Protein AF-A0A561TKL3-F1 (afdb_monomer_lite)

pLDDT: mean 75.87, std 16.81, range [38.56, 94.56]

Foldseek 3Di:
DDDDDDDDPPPPPPDPPPPPDPPPVDPDVDPPPPDPPDPVPDPPDDDDQLNVLLVLVQVLCVVLVNHDDPVCVVVSSVQSPDDPVSSVVVSVVSVVVD

Organism: N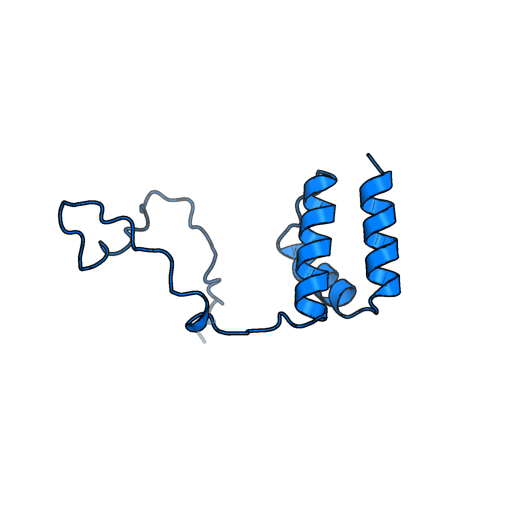CBI:txid68182

Structure (mmCIF, N/CA/C/O backbone):
data_AF-A0A561TKL3-F1
#
_entry.id   AF-A0A561TKL3-F1
#
loop_
_atom_site.group_PDB
_atom_site.id
_atom_site.type_symbol
_atom_site.label_atom_id
_atom_site.label_alt_id
_atom_site.label_comp_id
_atom_site.label_asym_id
_atom_site.label_entity_id
_atom_site.label_seq_id
_atom_site.pdbx_PDB_ins_code
_atom_site.Cartn_x
_atom_site.Cartn_y
_atom_site.Cartn_z
_atom_site.occupancy
_atom_site.B_iso_or_equiv
_atom_site.auth_seq_id
_atom_site.auth_comp_id
_atom_site.auth_asym_id
_atom_site.auth_atom_id
_atom_site.pdbx_PDB_model_num
ATOM 1 N N . MET A 1 1 ? -12.122 33.186 -21.091 1.00 38.56 1 MET A N 1
ATOM 2 C CA . MET A 1 1 ? -11.228 32.392 -20.224 1.00 38.56 1 MET A CA 1
ATOM 3 C C . MET A 1 1 ? -11.884 31.040 -20.015 1.00 38.56 1 MET A C 1
ATOM 5 O O . MET A 1 1 ? -12.749 30.917 -19.163 1.00 38.56 1 MET A O 1
ATOM 9 N N . THR A 1 2 ? -11.587 30.067 -20.872 1.00 43.47 2 THR A N 1
ATOM 10 C CA . THR A 1 2 ? -12.106 28.699 -20.741 1.00 43.47 2 THR A CA 1
ATOM 11 C C . THR A 1 2 ? -11.178 27.925 -19.817 1.00 43.47 2 THR A C 1
ATOM 13 O O . THR A 1 2 ? -9.997 27.775 -20.121 1.00 43.47 2 THR A O 1
ATOM 16 N N . ALA A 1 3 ? -11.700 27.512 -18.664 1.00 50.03 3 ALA A N 1
ATOM 17 C CA . ALA A 1 3 ? -10.987 26.691 -17.700 1.00 50.03 3 ALA A CA 1
ATOM 18 C C . ALA A 1 3 ? -10.775 25.293 -18.293 1.00 50.03 3 ALA A C 1
ATOM 20 O O . ALA A 1 3 ? -11.738 24.605 -18.625 1.00 50.03 3 ALA A O 1
ATOM 21 N N . THR A 1 4 ? -9.519 24.888 -18.457 1.00 53.34 4 THR A N 1
ATOM 22 C CA . THR A 1 4 ? -9.171 23.521 -18.840 1.00 53.34 4 THR A CA 1
ATOM 23 C C . THR A 1 4 ? -9.437 22.628 -17.631 1.00 53.34 4 THR A C 1
ATOM 25 O O . THR A 1 4 ? -8.714 22.701 -16.638 1.00 53.34 4 THR A O 1
ATOM 28 N N . ALA A 1 5 ? -10.511 21.841 -17.673 1.00 61.66 5 ALA A N 1
ATOM 29 C CA . ALA A 1 5 ? -10.778 20.839 -16.650 1.00 61.66 5 ALA A CA 1
ATOM 30 C C . ALA A 1 5 ? -9.686 19.757 -16.710 1.00 61.66 5 ALA A C 1
ATOM 32 O O . ALA A 1 5 ? -9.331 19.287 -17.792 1.00 61.66 5 ALA A O 1
ATOM 33 N N . PHE A 1 6 ? -9.128 19.403 -15.552 1.00 56.19 6 PHE A N 1
ATOM 34 C CA . PHE A 1 6 ? -8.183 18.298 -15.413 1.00 56.19 6 PHE A CA 1
ATOM 35 C C . PHE A 1 6 ? -8.917 16.987 -15.717 1.00 56.19 6 PHE A C 1
ATOM 37 O O . PHE A 1 6 ? -9.864 16.636 -15.017 1.00 56.19 6 PHE A O 1
ATOM 44 N N . VAL A 1 7 ? -8.510 16.305 -16.787 1.00 57.94 7 VAL A N 1
ATOM 45 C CA . VAL A 1 7 ? -9.033 14.989 -17.171 1.00 57.94 7 VAL A CA 1
ATOM 46 C C . VAL A 1 7 ? -8.224 13.936 -16.422 1.00 57.94 7 VAL A C 1
ATOM 48 O O . VAL A 1 7 ? -7.015 13.832 -16.628 1.00 57.94 7 VAL A O 1
ATOM 51 N N . ASP A 1 8 ? -8.879 13.179 -15.544 1.00 60.59 8 ASP A N 1
ATOM 52 C CA . ASP A 1 8 ? -8.277 12.021 -14.885 1.00 60.59 8 ASP A CA 1
ATOM 53 C C . ASP A 1 8 ? -8.124 10.877 -15.910 1.00 60.59 8 ASP A C 1
ATOM 55 O O . ASP A 1 8 ? -9.132 10.394 -16.429 1.00 60.59 8 ASP A O 1
ATOM 59 N N . PRO A 1 9 ? -6.896 10.419 -16.220 1.00 60.81 9 PRO A N 1
ATOM 60 C CA . PRO A 1 9 ? -6.668 9.349 -17.190 1.00 60.81 9 PRO A CA 1
ATOM 61 C C . PRO A 1 9 ? -7.190 7.971 -16.743 1.00 60.81 9 PRO A C 1
ATOM 63 O O . PRO A 1 9 ? -7.143 7.033 -17.538 1.00 60.81 9 PRO A O 1
ATOM 66 N N . TYR A 1 10 ? -7.667 7.832 -15.501 1.00 55.16 10 TYR A N 1
ATOM 67 C CA . TYR A 1 10 ? -8.230 6.596 -14.951 1.00 55.16 10 TYR A CA 1
ATOM 68 C C . TYR A 1 10 ? -9.720 6.698 -14.598 1.00 55.16 10 TYR A C 1
ATOM 70 O O . TYR A 1 10 ? -10.260 5.763 -14.003 1.00 55.16 10 TYR A O 1
ATOM 78 N N . ALA A 1 11 ? -10.400 7.788 -14.972 1.00 57.97 11 ALA A N 1
ATOM 79 C CA . ALA A 1 11 ? -11.852 7.852 -14.876 1.00 57.97 11 ALA A CA 1
ATOM 80 C C . ALA A 1 11 ? -12.468 6.795 -15.810 1.00 57.97 11 ALA A C 1
ATOM 82 O O . ALA A 1 11 ? -12.377 6.885 -17.034 1.00 57.97 11 ALA A O 1
ATOM 83 N N . VAL A 1 12 ? -13.058 5.751 -15.226 1.00 54.88 12 VAL A N 1
ATOM 84 C CA . VAL A 1 12 ? -13.853 4.769 -15.968 1.00 54.88 12 VAL A CA 1
ATOM 85 C C . VAL A 1 12 ? -15.231 5.388 -16.159 1.00 54.88 12 VAL A C 1
ATOM 87 O O . VAL A 1 12 ? -16.043 5.389 -15.237 1.00 54.88 12 VAL A O 1
ATOM 90 N N . GLU A 1 13 ? -15.470 5.966 -17.333 1.00 55.16 13 GLU A N 1
ATOM 91 C CA . GLU A 1 13 ? -16.785 6.481 -17.713 1.00 55.16 13 GLU A CA 1
ATOM 92 C C . GLU A 1 13 ? -17.786 5.310 -17.735 1.00 55.16 13 GLU A C 1
ATOM 94 O O . GLU A 1 13 ? -17.697 4.403 -18.568 1.00 55.16 13 GLU A O 1
ATOM 99 N N . ASP A 1 14 ? -18.721 5.298 -16.782 1.00 57.72 14 ASP A N 1
ATOM 100 C CA . ASP A 1 14 ? -19.821 4.334 -16.730 1.00 57.72 14 ASP A CA 1
ATOM 101 C C . ASP A 1 14 ? -20.836 4.681 -17.825 1.00 57.72 14 ASP A C 1
ATOM 103 O O . ASP A 1 14 ? -21.768 5.461 -17.629 1.00 57.72 14 ASP A O 1
ATOM 107 N N . GLY A 1 15 ? -20.598 4.180 -19.037 1.00 49.06 15 GLY A N 1
ATOM 108 C CA . GLY A 1 15 ? -21.429 4.551 -20.174 1.00 49.06 15 GLY A CA 1
ATOM 109 C C . GLY A 1 15 ? -21.060 3.868 -21.478 1.00 49.06 15 GLY A C 1
ATOM 110 O O . GLY A 1 15 ? -20.606 4.529 -22.397 1.00 49.06 15 GLY A O 1
ATOM 111 N N . THR A 1 16 ? -21.315 2.560 -21.579 1.00 48.56 16 THR A N 1
ATOM 112 C CA . THR A 1 16 ? -21.601 1.812 -22.831 1.00 48.56 16 THR A CA 1
ATOM 113 C C . THR A 1 16 ? -20.674 1.967 -24.044 1.00 48.56 16 THR A C 1
ATOM 115 O O . THR A 1 16 ? -21.001 1.450 -25.108 1.00 48.56 16 THR A O 1
ATOM 118 N N . ASP A 1 17 ? -19.509 2.582 -23.912 1.00 49.16 17 ASP A N 1
ATOM 119 C CA . ASP A 1 17 ? -18.426 2.443 -24.870 1.00 49.16 17 ASP A CA 1
ATOM 120 C C . ASP A 1 17 ? -17.492 1.392 -24.289 1.00 49.16 17 ASP A C 1
ATOM 122 O O . ASP A 1 17 ? -16.684 1.650 -23.396 1.00 49.16 17 ASP A O 1
ATOM 126 N N . SER A 1 18 ? -17.659 0.146 -24.743 1.00 49.56 18 SER A N 1
ATOM 127 C CA . SER A 1 18 ? -16.608 -0.851 -24.579 1.00 49.56 18 SER A CA 1
ATOM 128 C C . SER A 1 18 ? -15.337 -0.207 -25.102 1.00 49.56 18 SER A C 1
ATOM 130 O O . SER A 1 18 ? -15.210 -0.050 -26.314 1.00 49.56 18 SER A O 1
ATOM 132 N N . VAL A 1 19 ? -14.425 0.179 -24.204 1.00 54.66 19 VAL A N 1
ATOM 133 C CA . VAL A 1 19 ? -13.073 0.592 -24.570 1.00 54.66 19 VAL A CA 1
ATOM 134 C C . VAL A 1 19 ? -12.564 -0.520 -25.474 1.00 54.66 19 VAL A C 1
ATOM 136 O O . VAL A 1 19 ? -12.318 -1.645 -25.046 1.00 54.66 19 VAL A O 1
ATOM 139 N N . ARG A 1 20 ? -12.565 -0.265 -26.780 1.00 53.97 20 ARG A N 1
ATOM 140 C CA . ARG A 1 20 ? -12.157 -1.250 -27.763 1.00 53.97 20 ARG A CA 1
ATOM 141 C C . ARG A 1 20 ? -10.656 -1.137 -27.783 1.00 53.97 20 ARG A C 1
ATOM 143 O O . ARG A 1 20 ? -10.113 -0.323 -28.526 1.00 53.97 20 ARG A O 1
ATOM 150 N N . TRP A 1 21 ? -9.998 -1.919 -26.925 1.00 51.66 21 TRP A N 1
ATOM 151 C CA . TRP A 1 21 ? -8.563 -2.140 -27.052 1.00 51.66 21 TRP A CA 1
ATOM 152 C C . TRP A 1 21 ? -8.290 -2.413 -28.533 1.00 51.66 21 TRP A C 1
ATOM 154 O O . TRP A 1 21 ? -8.980 -3.266 -29.115 1.00 51.66 21 TRP A O 1
ATOM 164 N N . PRO A 1 22 ? -7.374 -1.664 -29.176 1.00 58.00 22 PRO A N 1
ATOM 165 C CA . PRO A 1 22 ? -7.007 -1.971 -30.543 1.00 58.00 22 PRO A CA 1
ATOM 166 C C . PRO A 1 22 ? -6.630 -3.454 -30.571 1.00 58.00 22 PRO A C 1
ATOM 168 O O . PRO A 1 22 ? -5.946 -3.921 -29.652 1.00 58.00 22 PRO A O 1
ATOM 171 N N . PRO A 1 23 ? -7.151 -4.232 -31.537 1.00 55.31 23 PRO A N 1
ATOM 172 C CA . PRO A 1 23 ? -6.780 -5.632 -31.636 1.00 55.31 23 PRO A CA 1
ATOM 173 C C . PRO A 1 23 ? -5.258 -5.672 -31.681 1.00 55.31 23 PRO A C 1
ATOM 175 O O . PRO A 1 23 ? -4.673 -4.960 -32.492 1.00 55.31 23 PRO A O 1
ATOM 178 N N . ALA A 1 24 ? -4.630 -6.433 -30.780 1.00 58.31 24 ALA A N 1
ATOM 179 C CA . ALA A 1 24 ? -3.183 -6.586 -30.780 1.00 58.31 24 ALA A CA 1
ATOM 180 C C . ALA A 1 24 ? -2.762 -6.969 -32.206 1.00 58.31 24 ALA A C 1
ATOM 182 O O . ALA A 1 24 ? -3.140 -8.034 -32.707 1.00 58.31 24 ALA A O 1
ATOM 183 N N . GLU A 1 25 ? -2.088 -6.050 -32.895 1.00 52.00 25 GLU A N 1
ATOM 184 C CA . GLU A 1 25 ? -1.666 -6.221 -34.279 1.00 52.00 25 GLU A CA 1
ATOM 185 C C . GLU A 1 25 ? -0.695 -7.402 -34.303 1.00 52.00 25 GLU A C 1
ATOM 187 O O . GLU A 1 25 ? 0.447 -7.301 -33.863 1.00 52.00 25 GLU A O 1
ATOM 192 N N . GLY A 1 26 ? -1.198 -8.570 -34.713 1.00 54.41 26 GLY A N 1
ATOM 193 C CA . GLY A 1 26 ? -0.466 -9.831 -34.595 1.00 54.41 26 GLY A CA 1
ATOM 194 C C . GLY A 1 26 ? -1.254 -11.026 -34.060 1.00 54.41 26 GLY A C 1
ATOM 195 O O . GLY A 1 26 ? -0.644 -12.082 -33.903 1.00 54.41 26 GLY A O 1
ATOM 196 N N . ARG A 1 27 ? -2.573 -10.921 -33.819 1.00 50.25 27 ARG A N 1
ATOM 197 C CA . ARG A 1 27 ? -3.429 -12.088 -33.527 1.00 50.25 27 ARG A CA 1
ATOM 198 C C . ARG A 1 27 ? -3.509 -13.029 -34.741 1.00 50.25 27 ARG A C 1
ATOM 200 O O . ARG A 1 27 ? -4.452 -12.987 -35.524 1.00 50.25 27 ARG A O 1
ATOM 207 N N . ARG A 1 28 ? -2.471 -13.847 -34.912 1.00 56.00 28 ARG A N 1
ATOM 208 C CA . ARG A 1 28 ? -2.522 -15.101 -35.667 1.00 56.00 28 ARG A CA 1
ATOM 209 C C . ARG A 1 28 ? -3.420 -16.053 -34.876 1.00 56.00 28 ARG A C 1
ATOM 211 O O . ARG A 1 28 ? -3.426 -15.995 -33.652 1.00 56.00 28 ARG A O 1
ATOM 218 N N . GLU A 1 29 ? -4.209 -16.866 -35.568 1.00 55.47 29 GLU A N 1
ATOM 219 C CA . GLU A 1 29 ? -5.234 -17.740 -34.967 1.00 55.47 29 GLU A CA 1
ATOM 220 C C . GLU A 1 29 ? -4.671 -18.885 -34.113 1.00 55.47 29 GLU A C 1
ATOM 222 O O . GLU A 1 29 ? -5.426 -19.654 -33.524 1.00 55.47 29 GLU A O 1
ATOM 227 N N . ASP A 1 30 ? -3.352 -18.962 -33.987 1.00 58.38 30 ASP A N 1
ATOM 228 C CA . ASP A 1 30 ? -2.707 -19.809 -33.010 1.00 58.38 30 ASP A CA 1
ATOM 229 C C . ASP A 1 30 ? -2.453 -18.947 -31.767 1.00 58.38 30 ASP A C 1
ATOM 231 O O . ASP A 1 30 ? -1.652 -18.007 -31.800 1.00 58.38 30 ASP A O 1
ATOM 235 N N . ASP A 1 31 ? -3.145 -19.254 -30.669 1.00 60.84 31 ASP A N 1
ATOM 236 C CA . ASP A 1 31 ? -2.819 -18.756 -29.332 1.00 60.84 31 ASP A CA 1
ATOM 237 C C . ASP A 1 31 ? -1.415 -19.266 -28.956 1.00 60.84 31 ASP A C 1
ATOM 239 O O . ASP A 1 31 ? -1.239 -20.226 -28.203 1.00 60.84 31 ASP A O 1
ATOM 243 N N . TYR A 1 32 ? -0.378 -18.655 -29.530 1.00 61.09 32 TYR A N 1
ATOM 244 C CA . TYR A 1 32 ? 0.997 -18.885 -29.135 1.00 61.09 32 TYR A CA 1
ATOM 245 C C . TYR A 1 32 ? 1.125 -18.339 -27.720 1.00 61.09 32 TYR A C 1
ATOM 247 O O . TYR A 1 32 ? 1.280 -17.135 -27.511 1.00 61.09 32 TYR A O 1
ATOM 255 N N . LEU A 1 33 ? 1.055 -19.237 -26.739 1.00 68.94 33 LEU A N 1
ATOM 256 C CA . LEU A 1 33 ? 1.588 -18.984 -25.412 1.00 68.94 33 LEU A CA 1
ATOM 257 C C . LEU A 1 33 ? 3.028 -18.510 -25.615 1.00 68.94 33 LEU A C 1
ATOM 259 O O . LEU A 1 33 ? 3.909 -19.310 -25.937 1.00 68.94 33 LEU A O 1
ATOM 263 N N . LEU A 1 34 ? 3.248 -17.196 -25.516 1.00 71.31 34 LEU A N 1
ATOM 264 C CA . LEU A 1 34 ? 4.582 -16.622 -25.593 1.00 71.31 34 LEU A CA 1
ATOM 265 C C . LEU A 1 34 ? 5.437 -17.369 -24.575 1.00 71.31 34 LEU A C 1
ATOM 267 O O . LEU A 1 34 ? 5.075 -17.457 -23.397 1.00 71.31 34 LEU A O 1
ATOM 271 N N . ALA A 1 35 ? 6.544 -17.946 -25.043 1.00 74.94 35 ALA A N 1
ATOM 272 C CA . ALA A 1 35 ? 7.496 -18.569 -24.144 1.00 74.94 35 ALA A CA 1
ATOM 273 C C . ALA A 1 35 ? 7.875 -17.530 -23.073 1.00 74.94 35 ALA A C 1
ATOM 275 O O . ALA A 1 35 ? 8.120 -16.370 -23.430 1.00 74.94 35 ALA A O 1
ATOM 276 N N . PRO A 1 36 ? 7.889 -17.897 -21.776 1.00 72.62 36 PRO A N 1
ATOM 277 C CA . PRO A 1 36 ? 8.261 -16.965 -20.726 1.00 72.62 36 PRO A CA 1
ATOM 278 C C . PRO A 1 36 ? 9.596 -16.295 -21.078 1.00 72.62 36 PRO A C 1
ATOM 280 O O . PRO A 1 36 ? 10.517 -16.997 -21.505 1.00 72.62 36 PRO A O 1
ATOM 283 N N . PRO A 1 37 ? 9.723 -14.967 -20.913 1.00 77.00 37 PRO A N 1
ATOM 284 C CA . PRO A 1 37 ? 10.947 -14.261 -21.260 1.00 77.00 37 PRO A CA 1
ATOM 285 C C . PRO A 1 37 ? 12.124 -14.872 -20.501 1.00 77.00 37 PRO A C 1
ATOM 287 O O . PRO A 1 37 ? 12.011 -15.192 -19.305 1.00 77.00 37 PRO A O 1
ATOM 290 N N . HIS A 1 38 ? 13.233 -15.054 -21.219 1.00 79.62 38 HIS A N 1
ATOM 291 C CA . HIS A 1 38 ? 14.438 -15.675 -20.693 1.00 79.62 38 HIS A CA 1
ATOM 292 C C . HIS A 1 38 ? 14.865 -14.952 -19.403 1.00 79.62 38 HIS A C 1
ATOM 294 O O . HIS A 1 38 ? 14.880 -13.720 -19.366 1.00 79.62 38 HIS A O 1
ATOM 300 N N . PRO A 1 39 ? 15.181 -15.675 -18.313 1.00 77.00 39 PRO A N 1
ATOM 301 C CA . PRO A 1 39 ? 15.420 -15.054 -17.014 1.00 77.00 39 PRO A CA 1
ATOM 302 C C . PRO A 1 39 ? 16.594 -14.070 -17.023 1.00 77.00 39 PRO A C 1
ATOM 304 O O . PRO A 1 39 ? 16.549 -13.112 -16.262 1.00 77.00 39 PRO A O 1
ATOM 307 N N . ALA A 1 40 ? 17.597 -14.261 -17.891 1.00 79.12 40 ALA A N 1
ATOM 308 C CA . ALA A 1 40 ? 18.715 -13.321 -18.026 1.00 79.12 40 ALA A CA 1
ATOM 309 C C . ALA A 1 40 ? 18.359 -12.039 -18.801 1.00 79.12 40 ALA A C 1
ATOM 311 O O . ALA A 1 40 ? 19.088 -11.060 -18.703 1.00 79.12 40 ALA A O 1
ATOM 312 N N . ASP A 1 41 ? 17.239 -12.034 -19.530 1.00 79.75 41 ASP A N 1
ATOM 313 C CA . ASP A 1 41 ? 16.745 -10.854 -20.252 1.00 79.75 41 ASP A CA 1
ATOM 314 C C . ASP A 1 41 ? 15.796 -10.023 -19.373 1.00 79.75 41 ASP A C 1
ATOM 316 O O . ASP A 1 41 ? 15.314 -8.963 -19.777 1.00 79.75 41 ASP A O 1
ATOM 320 N N . ARG A 1 42 ? 15.497 -10.501 -18.156 1.00 76.81 42 ARG A N 1
ATOM 321 C CA . ARG A 1 42 ? 14.718 -9.738 -17.183 1.00 76.81 42 ARG A CA 1
ATOM 322 C C . ARG A 1 42 ? 15.578 -8.598 -16.672 1.00 76.81 42 ARG A C 1
ATOM 324 O O . ARG A 1 42 ? 16.683 -8.814 -16.182 1.00 76.81 42 ARG A O 1
ATOM 331 N N . LEU A 1 43 ? 15.036 -7.388 -16.750 1.00 75.75 43 LEU A N 1
ATOM 332 C CA . LEU A 1 43 ? 15.626 -6.239 -16.084 1.00 75.75 43 LEU A CA 1
ATOM 333 C C . LEU A 1 43 ? 15.732 -6.553 -14.590 1.00 75.75 43 LEU A C 1
ATOM 335 O O . LEU A 1 43 ? 14.725 -6.851 -13.945 1.00 75.75 43 LEU A O 1
ATOM 339 N N . ASP A 1 44 ? 16.946 -6.466 -14.050 1.00 67.19 44 ASP A N 1
ATOM 340 C CA . ASP A 1 44 ? 17.196 -6.521 -12.609 1.00 67.19 44 ASP A CA 1
ATOM 341 C C . ASP A 1 44 ? 16.789 -5.180 -11.979 1.00 67.19 44 ASP A C 1
ATOM 343 O O . ASP A 1 44 ? 17.598 -4.390 -11.493 1.00 67.19 44 ASP A O 1
ATOM 347 N N . SER A 1 45 ? 15.505 -4.842 -12.109 1.00 65.19 45 SER A N 1
ATOM 348 C CA . SER A 1 45 ? 14.936 -3.642 -11.518 1.00 65.19 45 SER A CA 1
ATOM 349 C C . SER A 1 45 ? 14.603 -3.949 -10.065 1.00 65.19 45 SER A C 1
ATOM 351 O O . SER A 1 45 ? 13.538 -4.495 -9.754 1.00 65.19 45 SER A O 1
ATOM 353 N N . ALA A 1 46 ? 15.521 -3.598 -9.169 1.00 77.50 46 ALA A N 1
ATOM 354 C CA . ALA A 1 46 ? 15.228 -3.568 -7.748 1.00 77.50 46 ALA A CA 1
ATOM 355 C C . ALA A 1 46 ? 14.093 -2.564 -7.496 1.00 77.50 46 ALA A C 1
ATOM 357 O O . ALA A 1 46 ? 14.196 -1.388 -7.840 1.00 77.50 46 ALA A O 1
ATOM 358 N N . ILE A 1 47 ? 12.993 -3.042 -6.912 1.00 85.69 47 ILE A N 1
ATOM 359 C CA . ILE A 1 47 ? 11.901 -2.180 -6.451 1.00 85.69 47 ILE A CA 1
ATOM 360 C C . ILE A 1 47 ? 12.464 -1.266 -5.361 1.00 85.69 47 ILE A C 1
ATOM 362 O O . ILE A 1 47 ? 13.102 -1.763 -4.426 1.00 85.69 47 ILE A O 1
ATOM 366 N N . ASP A 1 48 ? 12.209 0.040 -5.463 1.00 88.62 48 ASP A N 1
ATOM 367 C CA . ASP A 1 48 ? 12.623 0.990 -4.434 1.00 88.62 48 ASP A CA 1
ATOM 368 C C . ASP A 1 48 ? 12.078 0.544 -3.060 1.00 88.62 48 ASP A C 1
ATOM 370 O O . ASP A 1 48 ? 10.926 0.103 -2.965 1.00 88.62 48 ASP A O 1
ATOM 374 N N . PRO A 1 49 ? 12.861 0.623 -1.968 1.00 88.56 49 PRO A N 1
ATOM 375 C CA . PRO A 1 49 ? 12.390 0.227 -0.644 1.00 88.56 49 PRO A CA 1
ATOM 376 C C . PRO A 1 49 ? 11.071 0.891 -0.222 1.00 88.56 49 PRO A C 1
ATOM 378 O O . PRO A 1 49 ? 10.285 0.272 0.496 1.00 88.56 49 PRO A O 1
ATOM 381 N N . ARG A 1 50 ? 10.811 2.127 -0.660 1.00 90.00 50 ARG A N 1
ATOM 382 C CA . ARG A 1 50 ? 9.542 2.830 -0.447 1.00 90.00 50 ARG A CA 1
ATOM 383 C C . ARG A 1 50 ? 8.410 2.183 -1.235 1.00 90.00 50 ARG A C 1
ATOM 385 O O . ARG A 1 50 ? 7.363 1.889 -0.662 1.00 90.00 50 ARG A O 1
ATOM 392 N N . ASP A 1 51 ? 8.630 1.902 -2.517 1.00 90.94 51 ASP A N 1
ATOM 393 C CA . ASP A 1 51 ? 7.636 1.250 -3.372 1.00 90.94 51 ASP A CA 1
ATOM 394 C C . ASP A 1 51 ? 7.291 -0.148 -2.861 1.00 90.94 51 ASP A C 1
ATOM 396 O O . ASP A 1 51 ? 6.122 -0.539 -2.841 1.00 90.94 51 ASP A O 1
ATOM 400 N N . ARG A 1 52 ? 8.289 -0.880 -2.355 1.00 91.12 52 ARG A N 1
ATOM 401 C CA . ARG A 1 52 ? 8.080 -2.167 -1.688 1.00 91.12 52 ARG A CA 1
ATOM 402 C C . ARG A 1 52 ? 7.156 -2.019 -0.477 1.00 91.12 52 ARG A C 1
ATOM 404 O O . ARG A 1 52 ? 6.172 -2.747 -0.385 1.00 91.12 52 ARG A O 1
ATOM 411 N N . ARG A 1 53 ? 7.427 -1.056 0.412 1.00 93.38 53 ARG A N 1
ATOM 412 C CA . ARG A 1 53 ? 6.586 -0.790 1.597 1.00 93.38 53 ARG A CA 1
ATOM 413 C C . ARG A 1 53 ? 5.168 -0.390 1.208 1.00 93.38 53 ARG A C 1
ATOM 415 O O . ARG A 1 53 ? 4.216 -0.858 1.826 1.00 93.38 53 ARG A O 1
ATOM 422 N N . ARG A 1 54 ? 5.016 0.431 0.165 1.00 93.81 54 ARG A N 1
ATOM 423 C CA . ARG A 1 54 ? 3.708 0.827 -0.371 1.00 93.81 54 ARG A CA 1
ATOM 424 C C . ARG A 1 54 ? 2.902 -0.401 -0.800 1.00 93.81 54 ARG A C 1
ATOM 426 O O . ARG A 1 54 ? 1.743 -0.531 -0.416 1.00 93.81 54 ARG A O 1
ATOM 433 N N . LEU A 1 55 ? 3.516 -1.315 -1.555 1.00 93.00 55 LEU A N 1
ATOM 434 C CA . LEU A 1 55 ? 2.874 -2.556 -2.002 1.00 93.00 55 LEU A CA 1
ATOM 435 C C . LEU A 1 55 ? 2.472 -3.456 -0.827 1.00 93.00 55 LEU A C 1
ATOM 437 O O . LEU A 1 55 ? 1.351 -3.959 -0.798 1.00 93.00 55 LEU A O 1
ATOM 441 N N . GLU A 1 56 ? 3.358 -3.630 0.152 1.00 93.00 56 GLU A N 1
ATOM 442 C CA . GLU A 1 56 ? 3.076 -4.439 1.342 1.00 93.00 56 GLU A CA 1
ATOM 443 C C . GLU A 1 56 ? 1.931 -3.854 2.178 1.00 93.00 56 GLU A C 1
ATOM 445 O O . GLU A 1 56 ? 1.054 -4.593 2.622 1.00 93.00 56 GLU A O 1
ATOM 450 N N . LEU A 1 57 ? 1.886 -2.528 2.347 1.00 92.31 57 LEU A N 1
ATOM 451 C CA . LEU A 1 57 ? 0.804 -1.852 3.062 1.00 92.31 57 LEU A CA 1
ATOM 452 C C . LEU A 1 57 ? -0.543 -2.024 2.345 1.00 92.31 57 LEU A C 1
ATOM 454 O O . LEU A 1 57 ? -1.535 -2.364 2.987 1.00 92.31 57 LEU A O 1
ATOM 458 N N . HIS A 1 58 ? -0.578 -1.857 1.018 1.00 92.62 58 HIS A N 1
ATOM 459 C CA . HIS A 1 58 ? -1.777 -2.122 0.212 1.00 92.62 58 HIS A CA 1
ATOM 460 C C . HIS A 1 58 ? -2.268 -3.568 0.373 1.00 92.62 58 HIS A C 1
ATOM 462 O O . HIS A 1 58 ? -3.470 -3.803 0.524 1.00 92.62 58 HIS A O 1
ATOM 468 N N . ALA A 1 59 ? -1.346 -4.534 0.357 1.00 92.25 59 ALA A N 1
ATOM 469 C CA . ALA A 1 59 ? -1.670 -5.944 0.534 1.00 92.25 59 ALA A CA 1
ATOM 470 C C . ALA A 1 59 ? -2.224 -6.227 1.939 1.00 92.25 59 ALA A C 1
ATOM 472 O O . ALA A 1 59 ? -3.248 -6.896 2.061 1.00 92.25 59 ALA A O 1
ATOM 473 N N . ALA A 1 60 ? -1.600 -5.679 2.986 1.00 91.56 60 ALA A N 1
ATOM 474 C CA . ALA A 1 60 ? -2.043 -5.846 4.369 1.00 91.56 60 ALA A CA 1
ATOM 475 C C . ALA A 1 60 ? -3.439 -5.248 4.607 1.00 91.56 60 ALA A C 1
ATOM 477 O O . ALA A 1 60 ? -4.288 -5.901 5.205 1.00 91.56 60 ALA A O 1
ATOM 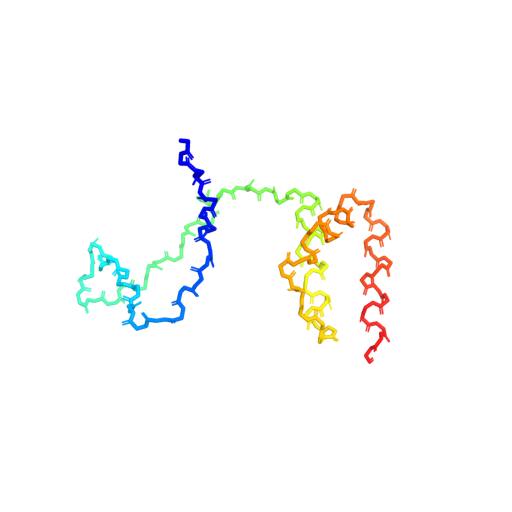478 N N . LEU A 1 61 ? -3.704 -4.045 4.087 1.00 90.69 61 LEU A N 1
ATOM 479 C CA . LEU A 1 61 ? -5.018 -3.397 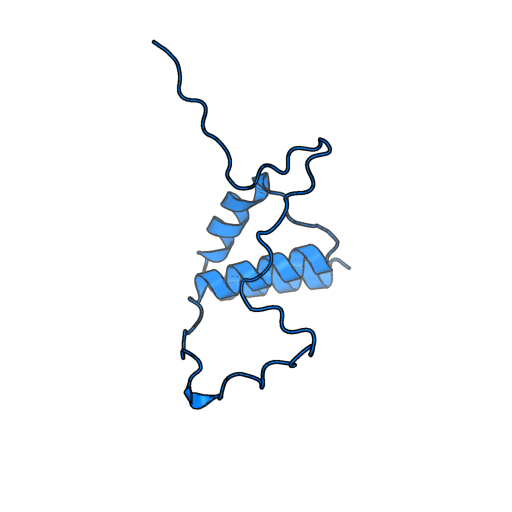4.163 1.00 90.69 61 LEU A CA 1
ATOM 480 C C . LEU A 1 61 ? -6.101 -4.214 3.446 1.00 90.69 61 LEU A C 1
ATOM 482 O O . LEU A 1 61 ? -7.171 -4.461 4.000 1.00 90.69 61 LEU A O 1
ATOM 486 N N . THR A 1 62 ? -5.796 -4.706 2.243 1.00 90.00 62 THR A N 1
ATOM 487 C CA . THR A 1 62 ? -6.723 -5.545 1.469 1.00 90.00 62 THR A CA 1
ATOM 488 C C . THR A 1 62 ? -7.007 -6.868 2.181 1.00 90.00 62 THR A C 1
ATOM 490 O O . THR A 1 62 ? -8.161 -7.280 2.267 1.00 90.00 62 THR A O 1
ATOM 493 N N . ALA A 1 63 ? -5.978 -7.515 2.740 1.00 90.31 63 ALA A N 1
ATOM 494 C CA . ALA A 1 63 ? -6.130 -8.738 3.524 1.00 90.31 63 ALA A CA 1
ATOM 495 C C . ALA A 1 63 ? -6.960 -8.508 4.796 1.00 90.31 63 ALA A C 1
ATOM 497 O O . ALA A 1 63 ? -7.761 -9.366 5.149 1.00 90.31 63 ALA A O 1
ATOM 498 N N . ALA A 1 64 ? -6.826 -7.335 5.427 1.00 88.25 64 ALA A N 1
ATOM 499 C CA . ALA A 1 64 ? -7.646 -6.891 6.554 1.00 88.25 64 ALA A CA 1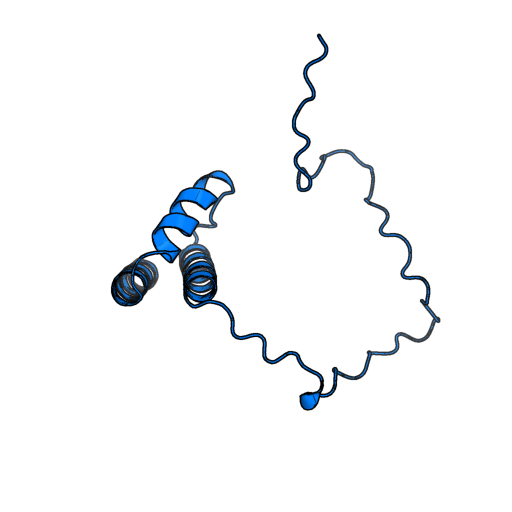
ATOM 500 C C . ALA A 1 64 ? -9.105 -6.553 6.173 1.00 88.25 64 ALA A C 1
ATOM 502 O O . ALA A 1 64 ? -9.898 -6.198 7.041 1.00 88.25 64 ALA A O 1
ATOM 503 N N . GLY A 1 65 ? -9.477 -6.642 4.889 1.00 89.88 65 GLY A N 1
ATOM 504 C CA . GLY A 1 65 ? -10.817 -6.305 4.404 1.00 89.88 65 GLY A CA 1
ATOM 505 C C . GLY A 1 65 ? -11.074 -4.800 4.275 1.00 89.88 65 GLY A C 1
ATOM 506 O O . GLY A 1 65 ? -12.226 -4.388 4.150 1.00 89.88 65 GLY A O 1
ATOM 507 N N . ILE A 1 66 ? -10.021 -3.979 4.289 1.00 88.31 66 ILE A N 1
ATOM 508 C CA . ILE A 1 66 ? -10.081 -2.520 4.159 1.00 88.31 66 ILE A CA 1
ATOM 509 C C . ILE A 1 66 ? -9.440 -2.144 2.814 1.00 88.31 66 ILE A C 1
ATOM 511 O O . ILE A 1 66 ? -8.262 -1.784 2.776 1.00 88.31 66 ILE A O 1
ATOM 515 N N . PRO A 1 67 ? -10.153 -2.269 1.679 1.00 86.50 67 PRO A N 1
ATOM 516 C CA . PRO A 1 67 ? -9.586 -1.905 0.388 1.00 86.50 67 PRO A CA 1
ATOM 517 C C . PRO A 1 67 ? -9.290 -0.393 0.365 1.00 86.50 67 PRO A C 1
ATOM 519 O O . PRO A 1 67 ? -10.209 0.401 0.588 1.00 86.50 67 PRO A O 1
ATOM 522 N N . PRO A 1 68 ? -8.034 0.016 0.116 1.00 86.50 68 PRO A N 1
ATOM 523 C CA . PRO A 1 68 ? -7.663 1.425 0.105 1.00 86.50 68 PRO A CA 1
ATOM 524 C C . PRO A 1 68 ? -8.340 2.155 -1.054 1.00 86.50 68 PRO A C 1
ATOM 526 O O . PRO A 1 68 ? -8.319 1.682 -2.194 1.00 86.50 68 PRO A O 1
ATOM 529 N N . ARG A 1 69 ? -8.943 3.305 -0.755 1.00 90.38 69 ARG A N 1
ATOM 530 C CA . ARG A 1 69 ? -9.638 4.140 -1.736 1.00 90.38 69 ARG A CA 1
ATOM 531 C C . ARG A 1 69 ? -8.659 5.107 -2.414 1.00 90.38 69 ARG A C 1
ATOM 533 O O . ARG A 1 69 ? -7.553 5.312 -1.907 1.00 90.38 69 ARG A O 1
ATOM 540 N N . PRO A 1 70 ? -9.023 5.725 -3.553 1.00 85.75 70 PRO A N 1
ATOM 541 C CA . PRO A 1 70 ? -8.169 6.715 -4.212 1.00 85.75 70 PRO A CA 1
ATOM 542 C C . PRO A 1 70 ? -7.763 7.874 -3.292 1.00 85.75 70 PRO A C 1
ATOM 544 O O . PRO A 1 70 ? -6.646 8.377 -3.401 1.00 85.75 70 PRO A O 1
ATOM 547 N N . GLU A 1 71 ? -8.634 8.260 -2.358 1.00 91.00 71 GLU A N 1
ATOM 548 C CA . GLU A 1 71 ? -8.396 9.344 -1.402 1.00 91.00 71 GLU A CA 1
ATOM 549 C C . GLU A 1 71 ? -7.318 8.987 -0.366 1.00 91.00 71 GLU A C 1
ATOM 551 O O . GLU A 1 71 ? -6.614 9.865 0.127 1.00 91.00 71 GLU A O 1
ATOM 556 N N . ASP A 1 72 ? -7.119 7.696 -0.086 1.00 88.75 72 ASP A N 1
ATOM 557 C CA . ASP A 1 72 ? -6.119 7.212 0.872 1.00 88.75 72 ASP A CA 1
ATOM 558 C C . ASP A 1 72 ? -4.696 7.220 0.288 1.00 88.75 72 ASP A C 1
ATOM 560 O O . ASP A 1 72 ? -3.716 6.948 0.987 1.00 88.75 72 ASP A O 1
ATOM 564 N N . ARG A 1 73 ? -4.552 7.529 -1.007 1.00 88.00 73 ARG A N 1
ATOM 565 C CA . ARG A 1 73 ? -3.285 7.422 -1.739 1.00 88.00 73 ARG A CA 1
ATOM 566 C C . ARG A 1 73 ? -2.174 8.275 -1.136 1.00 88.00 73 ARG A C 1
ATOM 568 O O . ARG A 1 73 ? -1.051 7.791 -1.025 1.00 88.00 73 ARG A O 1
ATOM 575 N N . GLU A 1 74 ? -2.468 9.511 -0.741 1.00 91.38 74 GLU A N 1
ATOM 576 C CA . GLU A 1 74 ? -1.476 10.408 -0.128 1.00 91.38 74 GLU A CA 1
ATOM 577 C C . GLU A 1 74 ? -1.031 9.899 1.251 1.00 91.38 74 GLU A C 1
ATOM 579 O O . GLU A 1 74 ? 0.156 9.933 1.590 1.00 91.38 74 GLU A O 1
ATOM 584 N N . ALA A 1 75 ? -1.970 9.356 2.030 1.00 92.56 75 ALA A N 1
ATOM 585 C CA . ALA A 1 75 ? -1.677 8.774 3.332 1.00 92.56 75 ALA A CA 1
ATOM 586 C C . ALA A 1 75 ? -0.785 7.533 3.193 1.00 92.56 75 ALA A C 1
ATOM 588 O O . ALA A 1 75 ? 0.228 7.420 3.880 1.00 92.56 75 ALA A O 1
ATOM 589 N N . ILE A 1 76 ? -1.106 6.629 2.264 1.00 91.44 76 ILE A N 1
ATOM 590 C CA . ILE A 1 76 ? -0.302 5.429 1.984 1.00 91.44 76 ILE A CA 1
ATOM 591 C C . ILE A 1 76 ? 1.089 5.822 1.483 1.00 91.44 76 ILE A C 1
ATOM 593 O O . ILE A 1 76 ? 2.088 5.242 1.913 1.00 91.44 76 ILE A O 1
ATOM 597 N N . ASP A 1 77 ? 1.175 6.834 0.622 1.00 92.19 77 ASP A N 1
ATOM 598 C CA . ASP A 1 77 ? 2.452 7.327 0.121 1.00 92.19 77 ASP A CA 1
ATOM 599 C C . ASP A 1 77 ? 3.331 7.889 1.252 1.00 92.19 77 ASP A C 1
ATOM 601 O O . ASP A 1 77 ? 4.499 7.509 1.387 1.00 92.19 77 ASP A O 1
ATOM 605 N N . SER A 1 78 ? 2.742 8.686 2.143 1.00 93.19 78 SER A N 1
ATOM 606 C CA . SER A 1 78 ? 3.412 9.217 3.334 1.00 93.19 78 SER A CA 1
ATOM 607 C C . SER A 1 78 ? 3.863 8.111 4.294 1.00 93.19 78 SER A C 1
ATOM 609 O O . SER A 1 78 ? 5.000 8.124 4.766 1.00 93.19 78 SER A O 1
ATOM 611 N N . LEU A 1 79 ? 3.011 7.112 4.552 1.00 91.88 79 LEU A N 1
ATOM 612 C CA . LEU A 1 79 ? 3.331 5.964 5.411 1.00 91.88 79 LEU A CA 1
ATOM 613 C C . LEU A 1 79 ? 4.460 5.106 4.822 1.00 91.88 79 LEU A C 1
A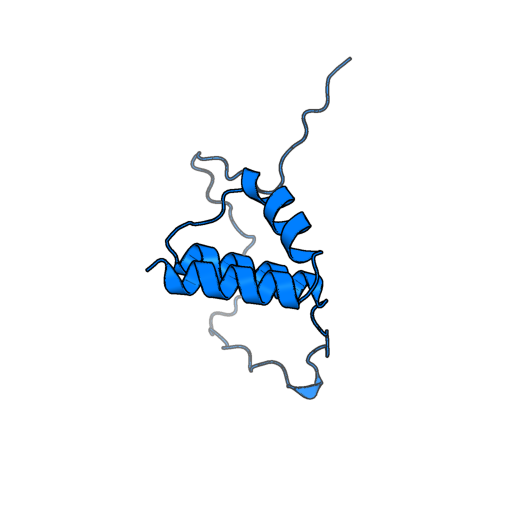TOM 615 O O . LEU A 1 79 ? 5.347 4.654 5.549 1.00 91.88 79 LEU A O 1
ATOM 619 N N . SER A 1 80 ? 4.476 4.931 3.500 1.00 91.00 80 SER A N 1
ATOM 620 C CA . SER A 1 80 ? 5.516 4.170 2.802 1.00 91.00 80 SER A CA 1
ATOM 621 C C . SER A 1 80 ? 6.895 4.839 2.858 1.00 91.00 80 SER A C 1
ATOM 623 O O . SER A 1 80 ? 7.919 4.151 2.858 1.00 91.00 80 SER A O 1
ATOM 625 N N . ALA A 1 81 ? 6.933 6.173 2.963 1.00 93.94 81 ALA A N 1
ATOM 626 C CA . ALA A 1 81 ? 8.163 6.947 3.117 1.00 93.94 81 ALA A CA 1
ATOM 627 C C . ALA A 1 81 ? 8.771 6.829 4.527 1.00 93.94 81 ALA A C 1
ATOM 629 O O . ALA A 1 81 ? 9.964 7.087 4.709 1.00 93.94 81 ALA A O 1
ATOM 630 N N . LEU A 1 82 ? 7.983 6.405 5.524 1.00 92.94 82 LEU A N 1
ATOM 631 C CA . LEU A 1 82 ? 8.479 6.142 6.875 1.00 92.94 82 LEU A CA 1
ATOM 632 C C . LEU A 1 82 ? 9.466 4.968 6.884 1.00 92.94 82 LEU A C 1
ATOM 634 O O . LEU A 1 82 ? 9.540 4.160 5.954 1.00 92.94 82 LEU A O 1
ATOM 638 N N . SER A 1 83 ? 10.238 4.855 7.966 1.00 91.69 83 SER A N 1
ATOM 639 C CA . SER A 1 83 ? 11.240 3.800 8.114 1.00 91.69 83 SER A CA 1
ATOM 640 C C . SER A 1 83 ? 10.630 2.393 8.017 1.00 91.69 83 SER A C 1
ATOM 642 O O . SER A 1 83 ? 9.438 2.169 8.256 1.00 91.69 83 SER A O 1
ATOM 644 N N . GLY A 1 84 ? 11.478 1.412 7.698 1.00 88.50 84 GLY A N 1
ATOM 645 C CA . GLY A 1 84 ? 11.055 0.013 7.613 1.00 88.50 84 GLY A CA 1
ATOM 646 C C . GLY A 1 84 ? 10.470 -0.517 8.927 1.00 88.50 84 GLY A C 1
ATOM 647 O O . GLY A 1 84 ? 9.472 -1.224 8.895 1.00 88.50 84 GLY A O 1
ATOM 648 N N . SER A 1 85 ? 11.015 -0.116 10.082 1.00 92.44 85 SER A N 1
ATOM 649 C CA . SER A 1 85 ? 10.529 -0.573 11.394 1.00 92.44 85 SER A CA 1
ATOM 650 C C . SER A 1 85 ? 9.101 -0.116 11.702 1.00 92.44 85 SER A C 1
ATOM 652 O O . SER A 1 85 ? 8.316 -0.884 12.266 1.00 92.44 85 SER A O 1
ATOM 654 N N . ILE A 1 86 ? 8.745 1.110 11.305 1.00 92.44 86 ILE A N 1
ATOM 655 C CA . ILE A 1 86 ? 7.382 1.630 11.451 1.00 92.44 86 ILE A CA 1
ATOM 656 C C . ILE A 1 86 ? 6.436 0.829 10.555 1.00 92.44 86 ILE A C 1
ATOM 658 O O . ILE A 1 86 ? 5.420 0.327 11.032 1.00 92.44 86 ILE A O 1
ATOM 662 N N . ASN A 1 87 ? 6.813 0.621 9.291 1.00 91.94 87 ASN A N 1
ATOM 663 C CA . ASN A 1 87 ? 6.013 -0.154 8.343 1.00 91.94 87 ASN A CA 1
ATOM 664 C C . ASN A 1 87 ? 5.789 -1.604 8.814 1.00 91.94 87 ASN A C 1
ATOM 666 O O . ASN A 1 87 ? 4.653 -2.071 8.808 1.00 91.94 87 ASN A O 1
ATOM 670 N N . THR A 1 88 ? 6.817 -2.288 9.331 1.00 91.50 88 THR A N 1
ATOM 671 C CA . THR A 1 88 ? 6.672 -3.634 9.921 1.00 91.50 88 THR A CA 1
ATOM 672 C C . THR A 1 88 ? 5.708 -3.649 11.110 1.00 91.50 88 THR A C 1
ATOM 674 O O . THR A 1 88 ? 4.952 -4.604 11.290 1.00 91.50 88 THR A O 1
ATOM 677 N N . THR A 1 89 ? 5.721 -2.602 11.938 1.00 94.56 89 THR A N 1
ATOM 678 C CA . THR A 1 89 ? 4.828 -2.501 13.101 1.00 94.56 89 THR A CA 1
ATOM 679 C C . THR A 1 89 ? 3.374 -2.321 12.667 1.00 94.56 89 THR A C 1
ATOM 681 O O . THR A 1 89 ? 2.502 -3.025 13.171 1.00 94.56 89 THR A O 1
ATOM 684 N N . ILE A 1 90 ? 3.122 -1.449 11.685 1.00 90.88 90 ILE A N 1
ATOM 685 C CA . ILE A 1 90 ? 1.787 -1.233 11.109 1.00 90.88 90 ILE A CA 1
ATOM 686 C C . ILE A 1 90 ? 1.252 -2.528 10.493 1.00 90.88 90 ILE A C 1
ATOM 688 O O . ILE A 1 90 ? 0.132 -2.929 10.798 1.00 90.88 90 ILE A O 1
ATOM 692 N N . GLN A 1 91 ? 2.061 -3.220 9.684 1.00 90.31 91 GLN A N 1
ATOM 693 C CA . GLN A 1 91 ? 1.668 -4.503 9.093 1.00 90.31 91 GLN A CA 1
ATOM 694 C C . GLN A 1 91 ? 1.313 -5.528 10.176 1.00 90.31 91 GLN A C 1
ATOM 696 O O . GLN A 1 91 ? 0.281 -6.187 10.084 1.00 90.31 91 GLN A O 1
ATOM 701 N N . ARG A 1 92 ? 2.111 -5.625 11.250 1.00 92.31 92 ARG A N 1
ATOM 702 C CA . ARG A 1 92 ? 1.808 -6.515 12.381 1.00 92.31 92 ARG A CA 1
ATOM 703 C C . ARG A 1 92 ? 0.449 -6.207 13.008 1.00 92.31 92 ARG A C 1
ATOM 705 O O . ARG A 1 92 ? -0.270 -7.142 13.339 1.00 92.31 92 ARG A O 1
ATOM 712 N N . TRP A 1 93 ? 0.106 -4.933 13.187 1.00 92.62 93 TRP A N 1
ATOM 713 C CA . TRP A 1 93 ? -1.200 -4.551 13.723 1.00 92.62 93 TRP A CA 1
ATOM 714 C C . TRP A 1 93 ? -2.333 -4.944 12.779 1.00 92.62 93 TRP A C 1
ATOM 716 O O . TRP A 1 93 ? -3.263 -5.603 13.227 1.00 92.62 93 TRP A O 1
ATOM 726 N N . LEU A 1 94 ? -2.211 -4.635 11.485 1.00 88.94 94 LEU A N 1
ATOM 727 C CA . LEU A 1 94 ? -3.219 -4.977 10.473 1.00 88.94 94 LEU A CA 1
ATOM 728 C C . LEU A 1 94 ? -3.462 -6.489 10.365 1.00 88.94 94 LEU A C 1
ATOM 730 O O . LEU A 1 94 ? -4.596 -6.924 10.188 1.00 88.94 94 LEU A O 1
ATOM 734 N N . HIS A 1 95 ? -2.413 -7.298 10.514 1.00 87.31 95 HIS A N 1
ATOM 735 C CA . HIS A 1 95 ? -2.535 -8.756 10.529 1.00 87.31 95 HIS A CA 1
ATOM 736 C C . HIS A 1 95 ? -3.115 -9.319 11.832 1.00 87.31 95 HIS A C 1
ATOM 738 O O . HIS A 1 95 ? -3.591 -10.449 11.833 1.00 87.31 95 HIS A O 1
ATOM 744 N N . HIS A 1 96 ? -3.048 -8.577 12.939 1.00 85.44 96 HIS A N 1
ATOM 745 C CA . HIS A 1 96 ? -3.536 -9.026 14.245 1.00 85.44 96 HIS A CA 1
ATOM 746 C C . HIS A 1 96 ? -4.993 -8.627 14.519 1.00 85.44 96 HIS A C 1
ATOM 748 O O . HIS A 1 96 ? -5.614 -9.163 15.428 1.00 85.44 96 HIS A O 1
ATOM 754 N N . THR A 1 97 ? -5.535 -7.674 13.761 1.00 65.00 97 THR A N 1
ATOM 755 C CA . THR A 1 97 ? -6.906 -7.168 13.923 1.00 65.00 97 THR A CA 1
ATOM 756 C C . THR A 1 97 ? -7.994 -8.048 13.294 1.00 65.00 97 THR A C 1
ATOM 758 O O . THR A 1 97 ? -9.152 -7.633 13.291 1.00 65.00 97 THR A O 1
ATOM 761 N N . LEU A 1 98 ? -7.645 -9.232 12.776 1.00 54.69 98 LEU A N 1
ATOM 762 C CA . LEU A 1 98 ? -8.573 -10.221 12.213 1.00 54.69 98 LEU A CA 1
ATOM 763 C C . LEU A 1 98 ? -8.712 -11.457 13.106 1.00 54.69 98 LEU A C 1
ATOM 765 O O . LEU A 1 98 ? -7.667 -11.965 13.570 1.00 54.69 98 LEU A O 1
#

Radius of gyration: 20.28 Å; chains: 1; bounding box: 40×52×50 Å

Sequence (98 aa):
MTATAFVDPYAVEDGTDSVRWPPAEGRREDDYLLAPPHPADRLDSAIDPRDRRRLELHAALTAAGIPPRPEDREAIDSLSALSGSINTTIQRWLHHTL

Secondary structure (DSSP, 8-state):
--------TT----SS--------TT--SS---PPPPPGGGS---PPPHHHHHHHHHHHHHHHTT-PPPGGGHHHHHHHHHS-HHHHHHH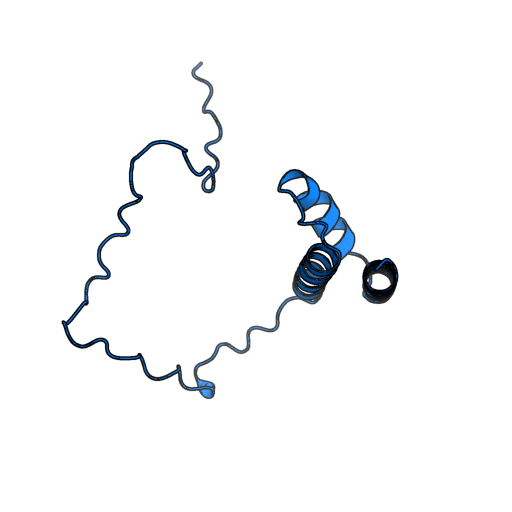HHHHHH--